Protein AF-A0A9E5M4F7-F1 (afdb_monomer_lite)

Structure (mmCIF, N/CA/C/O backbone):
data_AF-A0A9E5M4F7-F1
#
_entry.id   AF-A0A9E5M4F7-F1
#
loop_
_atom_site.group_PDB
_atom_site.id
_atom_site.type_symbol
_atom_site.label_atom_id
_atom_site.label_alt_id
_atom_site.label_comp_id
_atom_site.label_asym_id
_atom_site.label_entity_id
_atom_site.label_seq_id
_atom_site.pdbx_PDB_ins_code
_atom_site.Cartn_x
_atom_site.Cartn_y
_atom_site.Cartn_z
_atom_site.occupancy
_atom_site.B_iso_or_equiv
_atom_site.auth_seq_id
_atom_site.auth_comp_id
_atom_site.auth_asym_id
_atom_site.auth_atom_id
_atom_site.pdbx_PDB_model_num
ATOM 1 N N . MET A 1 1 ? 15.555 -4.279 7.402 1.00 59.19 1 MET A N 1
ATOM 2 C CA . MET A 1 1 ? 14.342 -5.134 7.360 1.00 59.19 1 MET A CA 1
ATOM 3 C C . MET A 1 1 ? 13.429 -4.885 8.557 1.00 59.19 1 MET A C 1
ATOM 5 O O . MET A 1 1 ? 12.221 -4.848 8.373 1.00 59.19 1 MET A O 1
ATOM 9 N N . THR A 1 2 ? 13.985 -4.617 9.743 1.00 71.69 2 THR A N 1
ATOM 10 C CA . THR A 1 2 ? 13.233 -4.299 10.970 1.00 71.69 2 THR A CA 1
ATOM 11 C C . THR A 1 2 ? 12.199 -3.184 10.785 1.00 71.69 2 THR A C 1
ATOM 13 O O . THR A 1 2 ? 11.065 -3.364 11.196 1.00 71.69 2 THR A O 1
ATOM 16 N N . GLY A 1 3 ? 12.543 -2.098 10.074 1.00 75.94 3 GLY A N 1
ATOM 17 C CA . GLY A 1 3 ? 11.625 -0.977 9.818 1.00 75.94 3 GLY A CA 1
ATOM 18 C C . GLY A 1 3 ? 10.348 -1.361 9.056 1.00 75.94 3 GLY A C 1
ATOM 19 O O . GLY A 1 3 ? 9.251 -1.010 9.470 1.00 75.94 3 GLY A O 1
ATOM 20 N N . VAL A 1 4 ? 10.469 -2.153 7.987 1.00 79.25 4 VAL A N 1
ATOM 21 C CA . VAL A 1 4 ? 9.314 -2.579 7.170 1.00 79.25 4 VAL A CA 1
ATOM 22 C C . VAL A 1 4 ? 8.396 -3.518 7.958 1.00 79.25 4 VAL A C 1
ATOM 24 O O . VAL A 1 4 ? 7.170 -3.397 7.913 1.00 79.25 4 VAL A O 1
ATOM 27 N N . LEU A 1 5 ? 8.991 -4.431 8.728 1.00 84.69 5 LEU A N 1
ATOM 28 C CA . LEU A 1 5 ? 8.242 -5.366 9.564 1.00 84.69 5 LEU A CA 1
ATOM 29 C C . LEU A 1 5 ? 7.535 -4.637 10.714 1.00 84.69 5 LEU A C 1
ATOM 31 O O . LEU A 1 5 ? 6.362 -4.904 10.968 1.00 84.69 5 LEU A O 1
ATOM 35 N N . SER A 1 6 ? 8.192 -3.656 11.347 1.00 82.69 6 SER A N 1
ATOM 36 C CA . SER A 1 6 ? 7.564 -2.838 12.391 1.00 82.69 6 SER A CA 1
ATOM 37 C C . SER A 1 6 ? 6.386 -2.019 11.865 1.00 82.69 6 SER A C 1
ATOM 39 O O . SER A 1 6 ? 5.360 -1.937 12.536 1.00 82.69 6 SER A O 1
ATOM 41 N N . THR A 1 7 ? 6.484 -1.466 10.650 1.00 81.44 7 THR A N 1
ATOM 42 C CA . THR A 1 7 ? 5.369 -0.739 10.025 1.00 81.44 7 THR A CA 1
ATOM 43 C C . THR A 1 7 ? 4.183 -1.663 9.767 1.00 81.44 7 THR A C 1
ATOM 45 O O . THR A 1 7 ? 3.047 -1.282 10.030 1.00 81.44 7 THR A O 1
ATOM 48 N N . THR A 1 8 ? 4.444 -2.893 9.320 1.00 83.62 8 THR A N 1
ATOM 49 C CA . THR A 1 8 ? 3.395 -3.891 9.069 1.00 83.62 8 THR A CA 1
ATOM 50 C C . THR A 1 8 ? 2.672 -4.272 10.363 1.00 83.62 8 THR A C 1
ATOM 52 O O . THR A 1 8 ? 1.444 -4.251 10.397 1.00 83.62 8 THR A O 1
ATOM 55 N N . SER A 1 9 ? 3.401 -4.544 11.453 1.00 81.00 9 SER A N 1
ATOM 56 C CA . SER A 1 9 ? 2.778 -4.814 12.760 1.00 81.00 9 SER A CA 1
ATOM 57 C C . SER A 1 9 ? 1.975 -3.623 13.284 1.00 81.00 9 SER A C 1
ATOM 59 O O . SER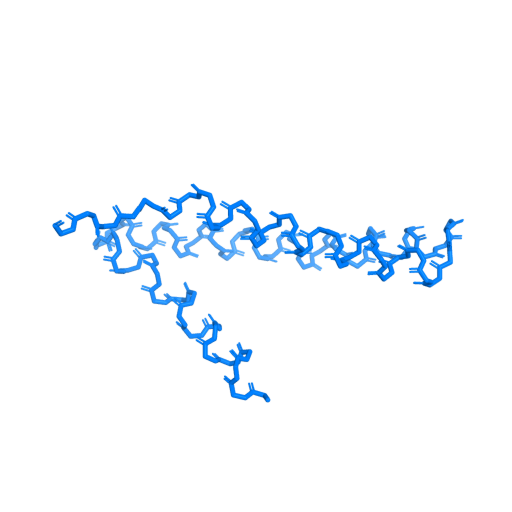 A 1 9 ? 0.861 -3.804 13.768 1.00 81.00 9 SER A O 1
ATOM 61 N N . CYS A 1 10 ? 2.500 -2.402 13.147 1.00 82.06 10 CYS A N 1
ATOM 62 C CA . CYS A 1 10 ? 1.802 -1.188 13.574 1.00 82.06 10 CYS A CA 1
ATOM 63 C C . CYS A 1 10 ? 0.494 -0.976 12.790 1.00 82.06 10 CYS A C 1
ATOM 65 O O . CYS A 1 10 ? -0.536 -0.639 13.371 1.00 82.06 10 CYS A O 1
ATOM 67 N N . TYR A 1 11 ? 0.512 -1.250 11.482 1.00 82.19 11 TYR A N 1
ATOM 68 C CA . TYR A 1 11 ? -0.663 -1.139 10.619 1.00 82.19 11 TYR A CA 1
ATOM 69 C C . TYR A 1 11 ? -1.802 -2.072 11.053 1.00 82.19 11 TYR A C 1
ATOM 71 O O . TYR A 1 11 ? -2.949 -1.639 11.126 1.00 82.19 11 TYR A O 1
ATOM 79 N N . TRP A 1 12 ? -1.500 -3.324 11.410 1.00 80.69 12 TRP A N 1
ATOM 80 C CA . TRP A 1 12 ? -2.522 -4.278 11.864 1.00 80.69 12 TRP A CA 1
ATOM 81 C C . TRP A 1 12 ? -3.077 -3.976 13.259 1.00 80.69 12 TRP A C 1
ATOM 83 O O . TRP A 1 12 ? -4.224 -4.318 13.540 1.00 80.69 12 TRP A O 1
ATOM 93 N N . SER A 1 13 ? -2.307 -3.315 14.124 1.00 79.25 13 SER A N 1
ATOM 94 C CA . SER A 1 13 ? -2.790 -2.859 15.434 1.00 79.25 13 SER A CA 1
ATOM 95 C C . SER A 1 13 ? -3.603 -1.562 15.370 1.00 79.25 13 SER A C 1
ATOM 97 O O . SER A 1 13 ? -4.268 -1.214 16.341 1.00 79.25 13 SER A O 1
ATOM 99 N N . PHE A 1 14 ? -3.575 -0.840 14.247 1.00 80.00 14 PHE A N 1
ATOM 100 C CA . PHE A 1 14 ? -4.227 0.463 14.129 1.00 80.00 14 PHE A CA 1
ATOM 101 C C . PHE A 1 14 ? -5.762 0.395 14.259 1.00 80.00 14 PHE A C 1
ATOM 103 O O . PHE A 1 14 ? -6.298 1.112 15.101 1.00 80.00 14 PHE A O 1
ATOM 110 N N . PRO A 1 15 ? -6.504 -0.473 13.538 1.00 78.69 15 PRO A N 1
ATOM 111 C CA . PRO A 1 15 ? -7.970 -0.489 13.600 1.00 78.69 15 PRO A CA 1
ATOM 112 C C . PRO A 1 15 ? -8.511 -0.845 14.985 1.00 78.69 15 PRO A C 1
ATOM 114 O O . PRO A 1 15 ? -9.504 -0.275 15.419 1.00 78.69 15 PRO A O 1
ATOM 117 N N . THR A 1 16 ? -7.852 -1.763 15.693 1.00 78.38 16 THR A N 1
ATOM 118 C CA . THR A 1 16 ? -8.233 -2.171 17.052 1.00 78.38 16 THR A CA 1
ATOM 119 C C . THR A 1 16 ? -7.818 -1.155 18.116 1.00 78.38 16 THR A C 1
ATOM 121 O O . THR A 1 16 ? -8.380 -1.161 19.206 1.00 78.38 16 THR A O 1
ATOM 124 N N . ALA A 1 17 ? -6.856 -0.275 17.819 1.00 77.94 17 ALA A N 1
ATOM 125 C CA . ALA A 1 17 ? -6.476 0.820 18.709 1.00 77.94 17 ALA A CA 1
ATOM 126 C C . ALA A 1 17 ? -7.487 1.981 18.686 1.00 77.94 17 ALA A C 1
ATOM 128 O O . ALA A 1 17 ? -7.621 2.682 19.687 1.00 77.94 17 ALA A O 1
ATOM 129 N N . ILE A 1 18 ? -8.193 2.188 17.566 1.00 75.69 18 ILE A N 1
ATOM 130 C CA . ILE A 1 18 ? -9.180 3.273 17.405 1.00 75.69 18 ILE A CA 1
ATOM 131 C C . ILE A 1 18 ? -10.646 2.803 17.412 1.00 75.69 18 ILE A C 1
ATOM 133 O O . ILE A 1 18 ? -11.534 3.619 17.652 1.00 75.69 18 ILE A O 1
ATOM 137 N N . LEU A 1 19 ? -10.923 1.513 17.178 1.00 80.75 19 LEU A N 1
ATOM 138 C CA . LEU A 1 19 ? -12.263 0.917 17.239 1.00 80.75 19 LEU A CA 1
ATOM 139 C C . LEU A 1 19 ? -12.289 -0.319 18.155 1.00 80.75 19 LEU A C 1
ATOM 141 O O . LEU A 1 19 ? -11.328 -1.079 18.213 1.00 80.75 19 LEU A O 1
ATOM 145 N N . SER A 1 20 ? -13.432 -0.567 18.805 1.00 78.94 20 SER A N 1
ATOM 146 C CA . SER A 1 20 ? -13.657 -1.725 19.688 1.00 78.94 20 SER A CA 1
ATOM 147 C C . SER A 1 20 ? -14.779 -2.634 19.173 1.00 78.94 20 SER A C 1
ATOM 149 O O . SE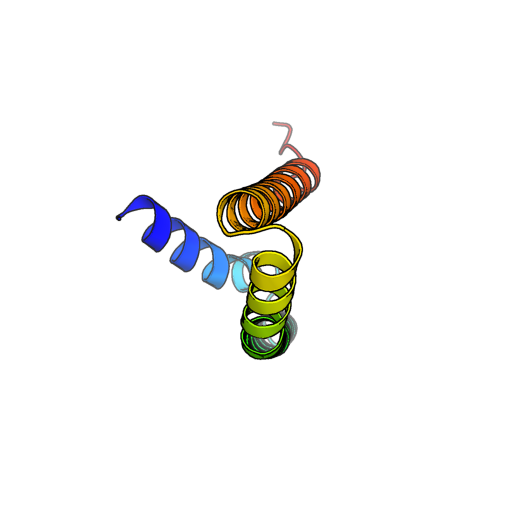R A 1 20 ? -15.697 -2.189 18.479 1.00 78.94 20 SER A O 1
ATOM 151 N N . GLY A 1 21 ? -14.727 -3.921 19.534 1.00 78.88 21 GLY A N 1
ATOM 152 C CA . GLY A 1 21 ? -15.784 -4.897 19.241 1.00 78.88 21 GLY A CA 1
ATOM 153 C C . GLY A 1 21 ? -16.044 -5.084 17.740 1.00 78.88 21 GLY A C 1
ATOM 154 O O . GLY A 1 21 ? -15.119 -5.274 16.951 1.00 78.88 21 GLY A O 1
ATOM 155 N N . THR A 1 22 ? -17.312 -5.021 17.330 1.00 79.44 22 THR A N 1
ATOM 156 C CA . THR A 1 22 ? -17.756 -5.261 15.944 1.00 79.44 22 THR A CA 1
ATOM 157 C C . THR A 1 22 ? -17.165 -4.269 14.943 1.00 79.44 22 THR A C 1
ATOM 159 O O . THR A 1 22 ? -16.890 -4.626 13.799 1.00 79.44 22 THR A O 1
ATOM 162 N N . ALA A 1 23 ? -16.931 -3.027 15.370 1.00 80.69 23 ALA A N 1
ATOM 163 C CA . ALA A 1 23 ? -16.394 -1.993 14.497 1.00 80.69 23 ALA A CA 1
ATOM 164 C C . ALA A 1 23 ? -14.903 -2.231 14.180 1.00 80.69 23 ALA A C 1
ATOM 166 O O . ALA A 1 23 ? -14.466 -1.991 13.055 1.00 80.69 23 ALA A O 1
ATOM 167 N N . ALA A 1 24 ? -14.148 -2.811 15.120 1.00 83.50 24 ALA A N 1
ATOM 168 C CA . ALA A 1 24 ? -12.779 -3.261 14.872 1.00 83.50 24 ALA A CA 1
ATOM 169 C C . ALA A 1 24 ? -12.738 -4.405 13.846 1.00 83.50 24 ALA A C 1
ATOM 171 O O . ALA A 1 24 ? -11.962 -4.359 12.892 1.00 83.50 24 ALA A O 1
ATOM 172 N N . ALA A 1 25 ? -13.622 -5.400 13.994 1.00 85.12 25 ALA A N 1
ATOM 173 C CA . ALA A 1 25 ? -13.734 -6.511 13.047 1.00 85.12 25 ALA A CA 1
ATOM 174 C C . ALA A 1 25 ? -14.115 -6.031 11.633 1.00 85.12 25 ALA A C 1
ATOM 176 O O . ALA A 1 25 ? -13.528 -6.486 10.651 1.00 85.12 25 ALA A O 1
ATOM 177 N N . ALA A 1 26 ? -15.032 -5.063 11.525 1.00 85.94 26 ALA A N 1
ATOM 178 C CA . ALA A 1 26 ? -15.400 -4.444 10.251 1.00 85.94 26 ALA A CA 1
ATOM 179 C C . ALA A 1 26 ? -14.220 -3.694 9.602 1.00 85.94 26 ALA A C 1
ATOM 181 O O . ALA A 1 26 ? -14.001 -3.825 8.398 1.00 85.94 26 ALA A O 1
ATOM 182 N N . GLY A 1 27 ? -13.417 -2.969 10.391 1.00 85.25 27 GLY A N 1
ATOM 183 C CA . GLY A 1 27 ? -12.199 -2.312 9.905 1.00 85.25 27 GLY A CA 1
ATOM 184 C C . GLY A 1 27 ? -11.178 -3.304 9.338 1.00 85.25 27 GLY A C 1
ATOM 185 O O . GLY A 1 27 ? -10.643 -3.098 8.249 1.00 85.25 27 GLY A O 1
ATOM 186 N N . ILE A 1 28 ? -10.963 -4.429 10.025 1.00 88.38 28 ILE A N 1
ATOM 187 C CA . ILE A 1 28 ? -10.072 -5.502 9.557 1.00 88.38 28 ILE A CA 1
ATOM 188 C C . ILE A 1 28 ? -10.613 -6.177 8.286 1.00 88.38 28 ILE A C 1
ATOM 190 O O . ILE A 1 28 ? -9.846 -6.456 7.359 1.00 88.38 28 ILE A O 1
ATOM 194 N N . ALA A 1 29 ? -11.924 -6.422 8.205 1.00 89.19 29 ALA A N 1
ATOM 195 C CA . ALA A 1 29 ? -12.558 -7.000 7.018 1.00 89.19 29 ALA A CA 1
ATOM 196 C C . ALA A 1 29 ? -12.441 -6.075 5.793 1.00 89.19 29 ALA A C 1
ATOM 198 O O . ALA A 1 29 ? -12.173 -6.538 4.678 1.00 89.19 29 ALA A O 1
ATOM 199 N N . TRP A 1 30 ? -12.576 -4.762 5.999 1.00 89.31 30 TRP A N 1
ATOM 200 C CA . TRP A 1 30 ? -12.369 -3.768 4.949 1.00 89.31 30 TRP A CA 1
ATOM 201 C C . TRP A 1 30 ? -10.919 -3.788 4.449 1.00 89.31 30 TRP A C 1
ATOM 203 O O . TRP A 1 30 ? -10.698 -3.943 3.245 1.00 89.31 30 TRP A O 1
ATOM 213 N N . ILE A 1 31 ? -9.929 -3.731 5.345 1.00 89.38 31 ILE A N 1
ATOM 214 C CA . ILE A 1 31 ? -8.506 -3.798 4.966 1.00 89.38 31 ILE A CA 1
ATOM 215 C C . ILE A 1 31 ? -8.218 -5.040 4.115 1.00 89.38 31 ILE A C 1
ATOM 217 O O . ILE A 1 31 ? -7.575 -4.930 3.074 1.00 89.38 31 ILE A O 1
ATOM 221 N N . ASN A 1 32 ? -8.745 -6.206 4.498 1.00 90.06 32 ASN A N 1
ATOM 222 C CA . ASN A 1 32 ? -8.570 -7.438 3.723 1.00 90.06 32 ASN A CA 1
ATOM 223 C C . ASN A 1 32 ? -9.245 -7.385 2.345 1.00 90.06 32 ASN A C 1
ATOM 225 O O . ASN A 1 32 ? -8.702 -7.902 1.368 1.00 90.06 32 ASN A O 1
ATOM 229 N N . SER A 1 33 ? -10.406 -6.741 2.239 1.00 93.44 33 SER A N 1
ATOM 230 C CA . SER A 1 33 ? -11.107 -6.579 0.959 1.00 93.44 33 SER A CA 1
ATOM 231 C C . SER A 1 33 ? -10.326 -5.671 0.003 1.00 93.44 33 SER A C 1
AT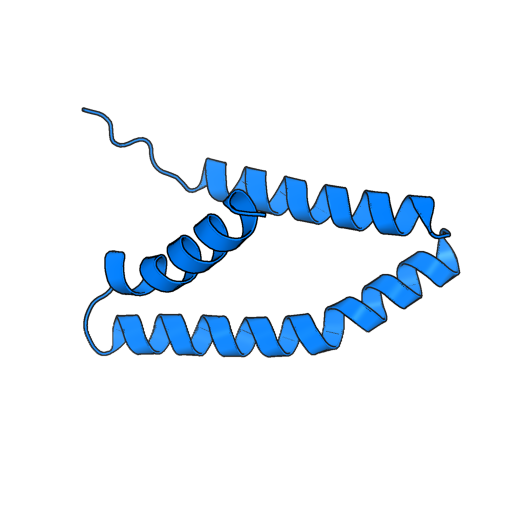OM 233 O O . SER A 1 33 ? -10.119 -6.021 -1.159 1.00 93.44 33 SER A O 1
ATOM 235 N N . VAL A 1 34 ? -9.822 -4.536 0.500 1.00 91.94 34 VAL A N 1
ATOM 236 C CA . VAL A 1 34 ? -8.979 -3.616 -0.285 1.00 91.94 34 VAL A CA 1
ATOM 237 C C . VAL A 1 34 ? -7.633 -4.252 -0.619 1.00 91.94 34 VAL A C 1
ATOM 239 O O . VAL A 1 34 ? -7.168 -4.115 -1.746 1.00 91.94 34 VAL A O 1
ATOM 242 N N . GLY A 1 35 ? -7.025 -4.983 0.317 1.00 88.62 35 GLY A N 1
ATOM 243 C CA . GLY A 1 35 ? -5.759 -5.684 0.106 1.00 88.62 35 GLY A CA 1
ATOM 244 C C . GLY A 1 35 ? -5.847 -6.727 -1.007 1.00 88.62 35 GLY A C 1
ATOM 245 O O . GLY A 1 35 ? -4.989 -6.752 -1.888 1.00 88.62 35 GLY A O 1
ATOM 246 N N . ASN A 1 36 ? -6.917 -7.528 -1.028 1.00 92.88 36 ASN A N 1
ATOM 247 C CA . ASN A 1 36 ? -7.154 -8.483 -2.112 1.00 92.88 36 ASN A CA 1
ATOM 248 C C . ASN A 1 36 ? -7.372 -7.780 -3.456 1.00 92.88 36 ASN A C 1
ATOM 250 O O . ASN A 1 36 ? -6.770 -8.170 -4.453 1.00 92.88 36 ASN A O 1
ATOM 254 N N . LEU A 1 37 ? -8.166 -6.707 -3.491 1.00 93.31 37 LEU A N 1
ATOM 255 C CA . LEU A 1 37 ? -8.375 -5.938 -4.719 1.00 93.31 37 LEU A CA 1
ATOM 256 C C . LEU A 1 37 ? -7.066 -5.318 -5.237 1.00 93.31 37 LEU A C 1
ATOM 258 O O . LEU A 1 37 ? -6.754 -5.421 -6.422 1.00 93.31 37 LEU A O 1
ATOM 262 N N . ALA A 1 38 ? -6.273 -4.711 -4.354 1.00 87.31 38 ALA A N 1
ATOM 263 C CA . ALA A 1 38 ? -4.988 -4.118 -4.705 1.00 87.31 38 ALA A CA 1
ATOM 264 C C . ALA A 1 38 ? -3.996 -5.176 -5.208 1.00 87.31 38 ALA A C 1
ATOM 266 O O . ALA A 1 38 ? -3.306 -4.936 -6.197 1.00 87.31 38 ALA A O 1
ATOM 267 N N . GLY A 1 39 ? -3.963 -6.360 -4.589 1.00 87.69 39 GLY A N 1
ATOM 268 C CA . GLY A 1 39 ? -3.129 -7.480 -5.032 1.00 87.69 39 GLY A CA 1
ATOM 269 C C . GLY A 1 39 ? -3.484 -7.993 -6.431 1.00 87.69 39 GLY A C 1
ATOM 270 O O . GLY A 1 39 ? -2.596 -8.418 -7.167 1.00 87.69 39 GLY A O 1
ATOM 271 N N . LEU A 1 40 ? -4.757 -7.897 -6.824 1.00 90.75 40 LEU A N 1
ATOM 272 C CA . LEU A 1 40 ? -5.221 -8.257 -8.166 1.00 90.75 40 LEU A CA 1
ATOM 273 C C . LEU A 1 40 ? -4.911 -7.169 -9.205 1.00 90.75 40 LEU A C 1
ATOM 275 O O . LEU A 1 40 ? -4.484 -7.481 -10.314 1.00 90.75 40 LEU A O 1
ATOM 279 N N . VAL A 1 41 ? -5.111 -5.895 -8.858 1.00 91.69 41 VAL A N 1
ATOM 280 C CA . VAL A 1 41 ? -5.040 -4.775 -9.817 1.00 91.69 41 VAL A CA 1
ATOM 281 C C . VAL A 1 41 ? -3.618 -4.223 -9.984 1.00 91.69 41 VAL A C 1
ATOM 283 O O . VAL A 1 41 ? -3.232 -3.825 -11.085 1.00 91.69 41 VAL A O 1
ATOM 286 N N . ALA A 1 42 ? -2.810 -4.206 -8.921 1.00 87.06 42 ALA A N 1
ATOM 287 C CA . ALA A 1 42 ? -1.483 -3.588 -8.943 1.00 87.06 42 ALA A CA 1
ATOM 288 C C . ALA A 1 42 ? -0.506 -4.213 -9.963 1.00 87.06 42 ALA A C 1
ATOM 290 O O . ALA A 1 42 ? 0.192 -3.448 -10.635 1.00 87.06 42 ALA A O 1
ATOM 291 N N . PRO A 1 43 ? -0.439 -5.550 -10.147 1.00 88.94 43 PRO A N 1
ATOM 292 C CA . PRO A 1 43 ? 0.468 -6.152 -11.123 1.00 88.94 43 PRO A CA 1
ATOM 293 C C . PRO A 1 43 ? 0.112 -5.782 -12.564 1.00 88.94 43 PRO A C 1
ATOM 295 O O . PRO A 1 43 ? 1.011 -5.494 -13.350 1.00 88.94 43 PRO A O 1
ATOM 298 N N . GLU A 1 44 ? -1.178 -5.764 -12.905 1.00 90.06 44 GLU A N 1
ATOM 299 C CA . GLU A 1 44 ? -1.656 -5.390 -14.242 1.00 90.06 44 GLU A CA 1
ATOM 300 C C . GLU A 1 44 ? -1.364 -3.921 -14.545 1.00 90.06 44 GLU A C 1
ATOM 302 O O . GLU A 1 44 ? -0.786 -3.602 -15.586 1.00 90.06 44 GLU A O 1
ATOM 307 N N . LEU A 1 45 ? -1.651 -3.027 -13.594 1.00 86.19 45 LEU A N 1
ATOM 308 C CA . LEU A 1 45 ? -1.336 -1.609 -13.744 1.00 86.19 45 LEU A CA 1
ATOM 309 C C . LEU A 1 45 ? 0.175 -1.379 -13.897 1.00 86.19 45 LEU A C 1
ATOM 311 O O . LEU A 1 45 ? 0.608 -0.645 -14.786 1.00 86.19 45 LEU A O 1
ATOM 315 N N . PHE A 1 46 ? 0.994 -2.044 -13.077 1.00 88.00 46 PHE A N 1
ATOM 316 C CA . PHE A 1 46 ? 2.449 -1.935 -13.160 1.00 88.00 46 PHE A CA 1
ATOM 317 C C . PHE A 1 46 ? 2.994 -2.477 -14.488 1.00 88.00 46 PHE A C 1
ATOM 319 O O . PHE A 1 46 ? 3.870 -1.859 -15.098 1.00 88.00 46 PHE A O 1
ATOM 326 N N . ARG A 1 47 ? 2.464 -3.610 -14.970 1.00 86.44 47 ARG A N 1
ATOM 327 C CA . ARG A 1 47 ? 2.810 -4.178 -16.284 1.00 86.44 47 ARG A CA 1
ATOM 328 C C . ARG A 1 47 ? 2.456 -3.219 -17.412 1.00 86.44 47 ARG A C 1
ATOM 330 O O . ARG A 1 47 ? 3.295 -2.993 -18.282 1.00 86.44 47 ARG A O 1
ATOM 337 N N . TRP A 1 48 ? 1.267 -2.624 -17.373 1.00 87.50 48 TRP A N 1
ATOM 338 C CA . TRP A 1 48 ? 0.834 -1.640 -18.361 1.00 87.50 48 TRP A CA 1
ATOM 339 C C . TRP A 1 48 ? 1.747 -0.405 -18.369 1.00 87.50 48 TRP A C 1
ATOM 341 O O . TRP A 1 48 ? 2.260 -0.024 -19.425 1.00 87.50 48 TRP A O 1
ATOM 351 N N . MET A 1 49 ? 2.053 0.160 -17.194 1.00 84.44 49 MET A N 1
ATOM 352 C CA . MET A 1 49 ? 2.967 1.305 -17.075 1.00 84.44 49 MET A CA 1
ATOM 353 C C . MET A 1 49 ? 4.363 0.974 -17.607 1.00 84.44 49 MET A C 1
ATOM 355 O O . MET A 1 49 ? 4.929 1.749 -18.382 1.00 84.44 49 MET A O 1
ATOM 359 N N . LYS A 1 50 ? 4.895 -0.199 -17.244 1.00 88.00 50 LYS A N 1
ATOM 360 C CA . LYS A 1 50 ? 6.192 -0.682 -17.728 1.00 88.00 50 LYS A CA 1
ATOM 361 C C . LYS A 1 50 ? 6.201 -0.872 -19.245 1.00 88.00 50 LYS A C 1
ATOM 363 O O . LYS A 1 50 ? 7.200 -0.537 -19.875 1.00 88.00 50 LYS A O 1
ATOM 368 N N . SER A 1 51 ? 5.121 -1.396 -19.825 1.00 86.69 51 SER A N 1
ATOM 369 C CA . SER A 1 51 ? 5.017 -1.626 -21.270 1.00 86.69 51 SER A CA 1
ATOM 370 C C . SER A 1 51 ? 4.994 -0.330 -22.077 1.00 86.69 51 SER A C 1
ATOM 372 O O . SER A 1 51 ? 5.482 -0.324 -23.201 1.00 86.69 51 SER A O 1
ATOM 374 N N . GLN A 1 52 ? 4.409 0.739 -21.535 1.00 84.88 52 GLN A N 1
ATOM 375 C CA . GLN A 1 52 ? 4.240 2.009 -22.248 1.00 84.88 52 GLN A CA 1
ATOM 376 C C . GLN A 1 52 ? 5.413 2.978 -22.023 1.00 84.88 52 GLN A C 1
ATOM 378 O O . GLN A 1 52 ? 5.856 3.633 -22.959 1.00 84.88 52 GLN A O 1
ATOM 383 N N . HIS A 1 53 ? 5.939 3.062 -20.796 1.00 84.06 53 HIS A N 1
ATOM 384 C CA . HIS A 1 53 ? 6.902 4.102 -20.396 1.00 84.06 53 HIS A CA 1
ATOM 385 C C . HIS A 1 53 ? 8.276 3.542 -19.982 1.00 84.06 53 HIS A C 1
ATOM 387 O O . HIS A 1 53 ? 9.183 4.295 -19.625 1.00 84.06 53 HIS A O 1
ATOM 393 N N . GLY A 1 54 ? 8.449 2.217 -20.008 1.00 86.62 54 GLY A N 1
ATOM 394 C CA . GLY A 1 54 ? 9.667 1.549 -19.559 1.00 86.62 54 GLY A CA 1
ATOM 395 C C . GLY A 1 54 ? 9.778 1.418 -18.035 1.00 86.62 54 GLY A C 1
ATOM 396 O O . GLY A 1 54 ? 8.987 1.949 -17.254 1.00 86.62 54 GLY A O 1
ATOM 397 N N . MET A 1 55 ? 10.790 0.668 -17.590 1.00 86.00 55 MET A N 1
ATOM 398 C CA . MET A 1 55 ? 10.969 0.304 -16.177 1.00 86.00 55 MET A CA 1
ATOM 399 C C . MET A 1 55 ? 11.226 1.519 -15.272 1.00 86.00 55 MET A C 1
ATOM 401 O O . MET A 1 55 ? 10.705 1.572 -14.163 1.00 86.00 55 MET A O 1
ATOM 405 N N . GLY A 1 56 ? 12.001 2.502 -15.743 1.00 86.12 56 GLY A N 1
ATOM 406 C CA . GLY A 1 56 ? 12.344 3.690 -14.953 1.00 86.12 56 GLY A CA 1
ATOM 407 C C . GLY A 1 56 ? 11.116 4.523 -14.582 1.00 86.12 56 GLY A C 1
ATOM 408 O O . GLY A 1 56 ? 10.919 4.846 -13.414 1.00 86.12 56 GLY A O 1
ATOM 409 N N . ALA A 1 57 ? 10.241 4.795 -15.552 1.00 83.19 57 ALA A N 1
ATOM 410 C CA . ALA A 1 57 ? 9.003 5.533 -15.317 1.00 83.19 57 ALA A CA 1
ATOM 411 C C . ALA A 1 57 ? 8.006 4.7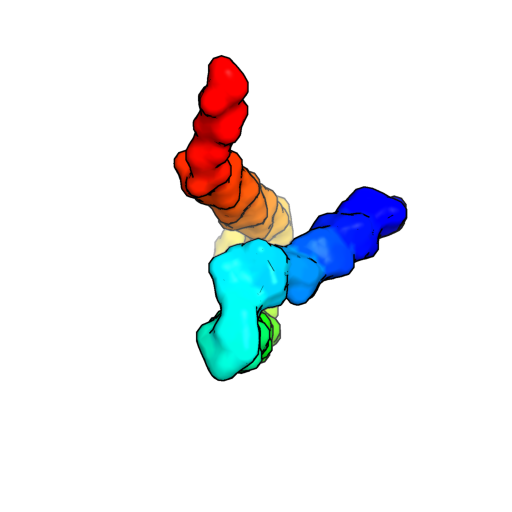46 -14.450 1.00 83.19 57 ALA A C 1
ATOM 413 O O . ALA A 1 57 ? 7.351 5.333 -13.594 1.00 83.19 57 ALA A O 1
ATOM 414 N N . ALA A 1 58 ? 7.924 3.420 -14.611 1.00 85.62 58 ALA A N 1
ATOM 415 C CA . ALA A 1 58 ? 7.078 2.578 -13.763 1.00 85.62 58 ALA A CA 1
ATOM 416 C C . ALA A 1 58 ? 7.526 2.599 -12.288 1.00 85.62 58 ALA A C 1
ATOM 418 O O . ALA A 1 58 ? 6.693 2.697 -11.388 1.00 85.62 58 ALA A O 1
ATOM 419 N N . LEU A 1 59 ? 8.839 2.562 -12.032 1.00 89.44 59 LEU A N 1
ATOM 420 C CA . LEU A 1 59 ? 9.394 2.668 -10.679 1.00 89.44 59 LEU A CA 1
ATOM 421 C C . LEU A 1 59 ? 9.190 4.063 -10.077 1.00 89.44 59 LEU A C 1
ATOM 423 O O . LEU A 1 59 ? 8.828 4.166 -8.907 1.00 89.44 59 LEU A O 1
ATOM 427 N N . LEU A 1 60 ? 9.367 5.127 -10.867 1.00 89.50 60 LEU A N 1
ATOM 428 C CA . LEU A 1 60 ? 9.080 6.495 -10.423 1.00 89.50 60 LEU A CA 1
ATOM 429 C C . LEU A 1 60 ? 7.590 6.696 -10.129 1.00 89.50 60 LEU A C 1
ATOM 431 O O . LEU A 1 60 ? 7.251 7.319 -9.127 1.00 89.50 60 LEU A O 1
ATOM 435 N N . GLY A 1 61 ? 6.703 6.126 -10.946 1.00 86.50 61 GLY A N 1
ATOM 436 C CA . GLY A 1 61 ? 5.262 6.139 -10.702 1.00 86.50 61 GLY A CA 1
ATOM 437 C C . GLY A 1 61 ? 4.891 5.431 -9.399 1.00 86.50 61 GLY A C 1
ATOM 438 O O . GLY A 1 61 ? 4.130 5.970 -8.598 1.00 86.50 61 GLY A O 1
ATOM 439 N N . LEU A 1 62 ? 5.492 4.268 -9.133 1.00 88.88 62 LEU A N 1
ATOM 440 C CA . LEU A 1 62 ? 5.292 3.547 -7.876 1.00 88.88 62 LEU A CA 1
ATOM 441 C C . LEU A 1 62 ? 5.816 4.345 -6.671 1.00 88.88 62 LEU A C 1
ATOM 443 O O . LEU A 1 62 ? 5.132 4.450 -5.653 1.00 88.88 62 LEU A O 1
ATOM 447 N N . ALA A 1 63 ? 6.999 4.953 -6.801 1.00 90.19 63 ALA A N 1
ATOM 448 C CA . ALA A 1 63 ? 7.578 5.806 -5.767 1.00 90.19 63 ALA A CA 1
ATOM 449 C C . ALA A 1 63 ? 6.709 7.043 -5.492 1.00 90.19 63 ALA A C 1
ATOM 451 O O . ALA A 1 63 ? 6.496 7.390 -4.332 1.00 90.19 63 ALA A O 1
ATOM 452 N N . ALA A 1 64 ? 6.158 7.671 -6.535 1.00 90.81 64 ALA A N 1
ATOM 453 C CA . ALA A 1 64 ? 5.258 8.811 -6.408 1.00 90.81 64 ALA A CA 1
ATOM 454 C C . ALA A 1 64 ? 3.960 8.427 -5.686 1.00 90.81 64 ALA A C 1
ATOM 456 O O . ALA A 1 64 ? 3.569 9.107 -4.742 1.00 90.81 64 ALA A O 1
ATOM 457 N N . ILE A 1 65 ? 3.335 7.304 -6.057 1.00 89.62 65 ILE A N 1
ATOM 458 C CA . ILE A 1 65 ? 2.122 6.805 -5.389 1.00 89.62 65 ILE A CA 1
ATOM 459 C C . ILE A 1 65 ? 2.400 6.509 -3.908 1.00 89.62 65 ILE A C 1
ATOM 461 O O . ILE A 1 65 ? 1.624 6.916 -3.041 1.00 89.62 65 ILE A O 1
ATOM 465 N N . GLN A 1 66 ? 3.530 5.866 -3.599 1.00 88.88 66 GLN A N 1
ATOM 466 C CA . GLN A 1 66 ? 3.932 5.581 -2.220 1.00 88.88 66 GLN A CA 1
ATOM 467 C C . GLN A 1 66 ? 4.203 6.865 -1.419 1.00 88.88 66 GLN A C 1
ATOM 469 O O . GLN A 1 66 ? 3.810 6.957 -0.253 1.00 88.88 66 GLN A O 1
ATOM 474 N N . ALA A 1 67 ? 4.839 7.864 -2.035 1.00 92.25 67 ALA A N 1
ATOM 475 C CA . ALA A 1 67 ? 5.089 9.163 -1.419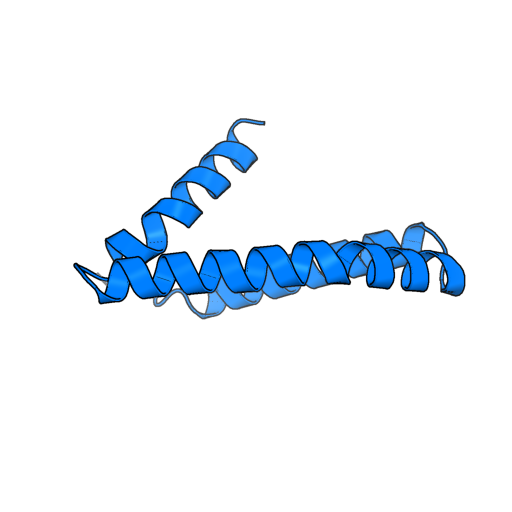 1.00 92.25 67 ALA A CA 1
ATOM 476 C C . ALA A 1 67 ? 3.781 9.924 -1.160 1.00 92.25 67 ALA A C 1
ATOM 478 O O . ALA A 1 67 ? 3.577 10.416 -0.052 1.00 92.25 67 ALA A O 1
ATOM 479 N N . CYS A 1 68 ? 2.861 9.963 -2.128 1.00 92.06 68 CYS A N 1
ATOM 480 C CA . CYS A 1 68 ? 1.541 10.574 -1.968 1.00 92.06 68 CYS A CA 1
ATOM 481 C C . CYS A 1 68 ? 0.739 9.912 -0.843 1.00 92.06 68 CYS A C 1
ATOM 483 O O . CYS A 1 68 ? 0.156 10.619 -0.023 1.00 92.06 68 CYS A O 1
ATOM 485 N N . ALA A 1 69 ? 0.748 8.578 -0.757 1.00 87.94 69 ALA A N 1
ATOM 486 C CA . ALA A 1 69 ? 0.100 7.855 0.334 1.00 87.94 69 ALA A CA 1
ATOM 487 C C . ALA A 1 69 ? 0.714 8.210 1.700 1.00 87.94 69 ALA A C 1
ATOM 489 O O . ALA A 1 69 ? -0.017 8.442 2.662 1.00 87.94 69 ALA A O 1
ATOM 490 N N . GLY A 1 70 ? 2.045 8.316 1.777 1.00 87.88 70 GLY A N 1
ATOM 491 C CA . GLY A 1 70 ? 2.747 8.751 2.986 1.00 87.88 70 GLY A CA 1
ATOM 492 C C . GLY A 1 70 ? 2.402 10.185 3.396 1.00 87.88 70 GLY A C 1
ATOM 493 O O . GLY A 1 70 ? 2.114 10.437 4.563 1.00 87.88 70 GLY A O 1
ATOM 494 N N . ILE A 1 71 ? 2.364 11.116 2.440 1.00 91.94 71 ILE A N 1
ATOM 495 C CA . ILE A 1 71 ? 1.985 12.516 2.681 1.00 91.94 71 ILE A CA 1
ATOM 496 C C . ILE A 1 71 ? 0.534 12.607 3.154 1.00 91.94 71 ILE A C 1
ATOM 498 O O . ILE A 1 71 ? 0.254 13.309 4.123 1.00 91.94 71 ILE A O 1
ATOM 502 N N . LEU A 1 72 ? -0.381 11.882 2.508 1.00 88.75 72 LEU A N 1
ATOM 503 C CA . LEU A 1 72 ? -1.785 11.850 2.907 1.00 88.75 72 LEU A CA 1
ATOM 504 C C . LEU A 1 72 ? -1.937 11.300 4.328 1.00 88.75 72 LEU A C 1
ATOM 506 O O . LEU A 1 72 ? -2.640 11.900 5.138 1.00 88.75 72 LEU A O 1
ATOM 510 N N . ALA A 1 73 ? -1.234 10.212 4.655 1.00 85.94 73 ALA A N 1
ATOM 511 C CA . ALA A 1 73 ? -1.224 9.672 6.008 1.00 85.94 73 ALA A CA 1
ATOM 512 C C . ALA A 1 73 ? -0.760 10.733 7.018 1.00 85.94 73 ALA A C 1
ATOM 514 O O . ALA A 1 73 ? -1.479 11.006 7.976 1.00 85.94 73 ALA A O 1
ATOM 515 N N . LEU A 1 74 ? 0.366 11.407 6.760 1.00 86.56 74 LEU A N 1
ATOM 516 C CA . LEU A 1 74 ? 0.873 12.483 7.618 1.00 86.56 74 LEU A CA 1
ATOM 517 C C . LEU A 1 74 ? -0.111 13.653 7.754 1.00 86.56 74 LEU A C 1
ATOM 519 O O . LEU A 1 74 ? -0.284 14.170 8.853 1.00 86.56 74 LEU A O 1
ATOM 523 N N . ALA A 1 75 ? -0.792 14.040 6.675 1.00 86.31 75 ALA A N 1
ATOM 524 C CA . ALA A 1 75 ? -1.786 15.112 6.690 1.00 86.31 75 ALA A CA 1
ATOM 525 C C . ALA A 1 75 ? -3.031 14.763 7.525 1.00 86.31 75 ALA A C 1
ATOM 527 O O . ALA A 1 75 ? -3.667 15.652 8.089 1.00 86.31 75 ALA A O 1
ATOM 528 N N . THR A 1 76 ? -3.385 13.477 7.616 1.00 80.56 76 THR A N 1
ATOM 529 C CA . THR A 1 76 ? -4.521 13.008 8.430 1.00 80.56 76 THR A CA 1
ATOM 530 C C . THR A 1 76 ? -4.180 12.797 9.907 1.00 80.56 76 THR A C 1
ATOM 532 O O . THR A 1 76 ? -5.092 12.697 10.732 1.00 80.56 76 THR A O 1
ATOM 535 N N . ILE A 1 77 ? -2.893 12.767 10.273 1.00 77.81 77 ILE A N 1
ATOM 536 C CA . ILE A 1 77 ? -2.474 12.712 11.676 1.00 77.81 77 ILE A CA 1
ATOM 537 C C . ILE A 1 77 ? -2.759 14.077 12.305 1.00 77.81 77 ILE A C 1
ATOM 539 O O . ILE A 1 77 ? -2.068 15.064 12.059 1.00 77.81 77 ILE A O 1
ATOM 543 N N . LYS A 1 78 ? -3.793 14.141 13.147 1.00 58.69 78 LYS A N 1
ATOM 544 C CA . LYS A 1 78 ? -4.056 15.325 13.967 1.00 58.69 78 LYS A CA 1
ATOM 545 C C . LYS A 1 78 ? -2.943 15.429 15.019 1.00 58.69 78 LYS A C 1
ATOM 547 O O . LYS A 1 78 ? -2.766 14.472 15.774 1.00 58.69 78 LYS A O 1
ATOM 552 N N . PRO A 1 79 ? -2.201 16.545 15.110 1.00 54.06 79 PRO A N 1
ATOM 553 C CA . PRO A 1 79 ? -1.200 16.702 16.153 1.00 54.06 79 PRO A CA 1
ATOM 554 C C . PRO A 1 79 ? -1.916 16.727 17.503 1.00 54.06 79 PRO A C 1
ATOM 556 O O . PRO A 1 79 ? -2.761 17.592 17.753 1.00 54.06 79 PRO A O 1
ATOM 559 N N . THR A 1 80 ? -1.603 15.760 18.365 1.00 58.28 80 THR A N 1
ATOM 560 C CA . THR A 1 80 ? -2.013 15.768 19.768 1.00 58.28 80 THR A CA 1
ATOM 561 C C . THR A 1 80 ? -1.351 16.975 20.423 1.00 58.28 80 THR A C 1
ATOM 563 O O . THR A 1 80 ? -0.180 16.939 20.799 1.00 58.28 80 THR A O 1
ATOM 566 N N . ARG A 1 81 ? -2.080 18.092 20.461 1.00 52.22 81 ARG A N 1
ATOM 567 C CA . ARG A 1 81 ? -1.673 19.313 21.147 1.00 52.22 81 ARG A CA 1
ATOM 568 C C . ARG A 1 81 ? -1.747 19.022 22.647 1.00 52.22 81 ARG A C 1
ATOM 570 O O . ARG A 1 81 ? -2.852 18.902 23.171 1.00 52.22 81 ARG A O 1
ATOM 577 N N . ASN A 1 82 ? -0.584 18.820 23.269 1.00 43.09 82 ASN A N 1
ATOM 578 C CA . ASN A 1 82 ? -0.429 18.973 24.717 1.00 43.09 82 ASN A CA 1
ATOM 579 C C . ASN A 1 82 ? -0.601 20.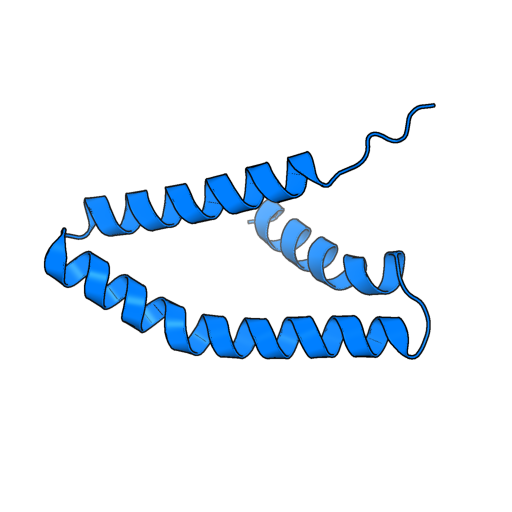451 25.071 1.00 43.09 82 ASN A C 1
ATOM 581 O O . ASN A 1 82 ? -0.111 21.290 24.275 1.00 43.09 82 ASN A O 1
#

Radius of gyration: 16.26 Å; chains: 1; bounding box: 32×28×47 Å

Sequence (82 aa):
MTGVLSTTSCYWSFPTAILSGTAAAAGIAWINSVGNLAGLVAPELFRWMKSQHGMGAALLGLAAIQACAGILALATIKPTRN

Foldseek 3Di:
DVVVVVVVVVVLCVLCVVDDDPSSVVVVVVVVVVVVVCVVVVVVVLVVQCVPPNDVRSVVVVVVVVVVVVVVVVVPDDPPDD

Secondary structure (DSSP, 8-state):
-HHHHHHHHHHHHHHHHH--THHHHHHHHHHHHHHHHHHHHHHHHHHHHHHHHHHHHHHHHHHHHHHHHHHHHHHH------

pLDDT: mean 83.23, std 9.46, range [43.09, 93.44]